Protein AF-A0A962BFT5-F1 (afdb_monomer)

Mean predicted aligned error: 16.76 Å

Solvent-accessible surface area (backbone atoms only — not comparable to full-atom values): 9334 Å² total; per-residue (Å²): 138,67,70,66,60,56,52,54,56,51,50,54,53,52,53,56,61,56,56,66,58,53,54,60,65,53,57,70,74,73,62,81,82,80,74,80,80,85,75,80,90,76,80,89,72,84,77,75,72,76,85,79,69,78,83,72,73,59,86,81,56,85,56,94,52,64,44,48,45,52,48,52,52,52,53,51,54,46,50,50,53,52,53,51,46,52,52,52,54,51,39,61,77,75,71,55,62,89,88,50,59,64,65,50,50,53,52,48,53,49,54,52,51,50,46,51,51,62,65,67,33,70,63,51,58,53,33,52,53,53,34,51,55,48,41,75,76,40,53,90,78,54,50,78,63,60,62,71,74,104

Structure (mmCIF, N/CA/C/O backbone):
data_AF-A0A962BFT5-F1
#
_entry.id   AF-A0A962BFT5-F1
#
loop_
_atom_site.group_PDB
_atom_site.id
_atom_site.type_symbol
_atom_site.label_atom_id
_atom_site.label_alt_id
_atom_site.label_comp_id
_atom_site.label_asym_id
_atom_site.label_entity_id
_atom_site.label_seq_id
_atom_site.pdbx_PDB_ins_code
_atom_site.Cartn_x
_atom_site.Cartn_y
_atom_site.Cartn_z
_atom_site.occupancy
_atom_site.B_iso_or_equiv
_atom_site.auth_seq_id
_atom_site.auth_comp_id
_atom_site.auth_asym_id
_atom_site.auth_atom_id
_atom_site.pdbx_PDB_model_num
ATOM 1 N N . MET A 1 1 ? -22.741 -47.557 28.236 1.00 56.09 1 MET A N 1
ATOM 2 C CA . MET A 1 1 ? -22.559 -46.214 27.636 1.00 56.09 1 MET A CA 1
ATOM 3 C C . MET A 1 1 ? -23.529 -45.947 26.466 1.00 56.09 1 MET A C 1
ATOM 5 O O . MET A 1 1 ? -23.097 -45.520 25.408 1.00 56.09 1 MET A O 1
ATOM 9 N N . GLN A 1 2 ? -24.843 -46.172 26.616 1.00 54.59 2 GLN A N 1
ATOM 10 C CA . GLN A 1 2 ? -25.832 -45.900 25.542 1.00 54.59 2 GLN A CA 1
ATOM 11 C C . GLN A 1 2 ? -26.789 -44.736 25.868 1.00 54.59 2 GLN A C 1
ATOM 13 O O . GLN A 1 2 ? -27.378 -44.142 24.970 1.00 54.59 2 GLN A O 1
ATOM 18 N N . PHE A 1 3 ? -26.892 -44.334 27.140 1.00 48.25 3 PHE A N 1
ATOM 19 C CA . PHE A 1 3 ? -27.805 -43.268 27.570 1.00 48.25 3 PHE A CA 1
ATOM 20 C C . PHE A 1 3 ? -27.324 -41.849 27.221 1.00 48.25 3 PHE A C 1
ATOM 22 O O . PHE A 1 3 ? -28.138 -41.003 26.851 1.00 48.25 3 PHE A O 1
ATOM 29 N N . LEU A 1 4 ? -26.011 -41.597 27.265 1.00 50.47 4 LEU A N 1
ATOM 30 C CA . LEU A 1 4 ? -25.429 -40.274 26.992 1.00 50.47 4 LEU A CA 1
ATOM 31 C C . LEU A 1 4 ? -25.470 -39.899 25.499 1.00 50.47 4 LEU A C 1
ATOM 33 O O . LEU A 1 4 ? -25.710 -38.741 25.167 1.00 50.47 4 LEU A O 1
ATOM 37 N N . ALA A 1 5 ? -25.345 -40.882 24.600 1.00 54.12 5 ALA A N 1
ATOM 38 C CA . ALA A 1 5 ? -25.459 -40.663 23.156 1.00 54.12 5 ALA A CA 1
ATOM 39 C C . ALA A 1 5 ? -26.886 -40.251 22.742 1.00 54.12 5 ALA A C 1
ATOM 41 O O . ALA A 1 5 ? -27.057 -39.345 21.928 1.00 54.12 5 ALA A O 1
ATOM 42 N N . SER A 1 6 ? -27.920 -40.837 23.365 1.00 57.84 6 SER A N 1
ATOM 43 C CA . SER A 1 6 ? -29.318 -40.494 23.053 1.00 57.84 6 SER A CA 1
ATOM 44 C C . SER A 1 6 ? -29.705 -39.086 23.525 1.00 57.84 6 SER A C 1
ATOM 46 O O . SER A 1 6 ? -30.533 -38.426 22.895 1.00 57.84 6 SER A O 1
ATOM 48 N N . LEU A 1 7 ? -29.088 -38.597 24.609 1.00 57.34 7 LEU A N 1
ATOM 49 C CA . LEU A 1 7 ? -29.324 -37.245 25.117 1.00 57.34 7 LEU A CA 1
ATOM 50 C C . LEU A 1 7 ? -28.687 -36.184 24.210 1.00 57.34 7 LEU A C 1
ATOM 52 O O . LEU A 1 7 ? -29.312 -35.164 23.924 1.00 57.34 7 LEU A O 1
ATOM 56 N N . TRP A 1 8 ? -27.483 -36.454 23.700 1.00 55.31 8 TRP A N 1
ATOM 57 C CA . TRP A 1 8 ? -26.778 -35.544 22.797 1.00 55.31 8 TRP A CA 1
ATOM 58 C C . TRP A 1 8 ? -27.481 -35.429 21.435 1.00 55.31 8 TRP A C 1
ATOM 60 O O . TRP A 1 8 ? -27.647 -34.332 20.905 1.00 55.31 8 TRP A O 1
ATOM 70 N N . GLN A 1 9 ? -28.010 -36.543 20.920 1.00 61.38 9 GLN A N 1
ATOM 71 C CA . GLN A 1 9 ? -28.755 -36.589 19.657 1.00 61.38 9 GLN A CA 1
ATOM 72 C C . GLN A 1 9 ? -30.131 -35.902 19.748 1.00 61.38 9 GLN A C 1
ATOM 74 O O . GLN A 1 9 ? -30.591 -35.276 18.792 1.00 61.38 9 GLN A O 1
ATOM 79 N N . LYS A 1 10 ? -30.778 -35.945 20.922 1.00 63.94 10 LYS A N 1
ATOM 80 C CA . LYS A 1 10 ? -32.006 -35.177 21.190 1.00 63.94 10 LYS A CA 1
ATOM 81 C C . LYS A 1 10 ? -31.727 -33.677 21.341 1.00 63.94 10 LYS A C 1
ATOM 83 O O . LYS A 1 10 ? -32.532 -32.865 20.889 1.00 63.94 10 LYS A O 1
ATOM 88 N N . MET A 1 11 ? -30.580 -33.297 21.911 1.00 57.44 11 MET A N 1
ATOM 89 C CA . MET A 1 11 ? -30.169 -31.893 22.040 1.00 57.44 11 MET A CA 1
ATOM 90 C C . MET A 1 11 ? -29.839 -31.237 20.693 1.00 57.44 11 MET A C 1
ATOM 92 O O . MET A 1 11 ? -30.257 -30.102 20.452 1.00 57.44 11 MET A O 1
ATOM 96 N N . THR A 1 12 ? -29.143 -31.936 19.793 1.00 61.16 12 THR A N 1
ATOM 97 C CA . THR A 1 12 ? -28.822 -31.408 18.455 1.00 61.16 12 THR A CA 1
ATOM 98 C C . THR A 1 12 ? -30.071 -31.264 17.584 1.00 61.16 12 THR A C 1
ATOM 100 O O . THR A 1 12 ? -30.240 -30.239 16.921 1.00 61.16 12 THR A O 1
ATOM 103 N N . ALA A 1 13 ? -31.011 -32.212 17.663 1.00 58.97 13 ALA A N 1
ATOM 104 C CA . ALA A 1 13 ? -32.305 -32.111 16.988 1.00 58.97 13 ALA A CA 1
ATOM 105 C C . ALA A 1 13 ? -33.158 -30.934 17.509 1.00 58.97 13 ALA A C 1
ATOM 107 O O . ALA A 1 13 ? -33.800 -30.232 16.724 1.00 58.97 13 ALA A O 1
ATOM 108 N N . TYR A 1 14 ? -33.131 -30.668 18.821 1.00 61.78 14 TYR A N 1
ATOM 109 C CA . TYR A 1 14 ? -33.850 -29.543 19.427 1.00 61.78 14 TYR A CA 1
ATOM 110 C C . TYR A 1 14 ? -33.276 -28.179 19.006 1.00 61.78 14 TYR A C 1
ATOM 112 O O . TYR A 1 14 ? -34.031 -27.249 18.710 1.00 61.78 14 TYR A O 1
ATOM 120 N N . LEU A 1 15 ? -31.948 -28.064 18.909 1.00 55.91 15 LEU A N 1
ATOM 121 C CA . LEU A 1 15 ? -31.276 -26.844 18.450 1.00 55.91 15 LEU A CA 1
ATOM 122 C C . LEU A 1 15 ? -31.519 -26.577 16.954 1.00 55.91 15 LEU A C 1
ATOM 124 O O . LEU A 1 15 ? -31.831 -25.442 16.590 1.00 55.91 15 LEU A O 1
ATOM 128 N N . ALA A 1 16 ? -31.502 -27.610 16.104 1.00 56.31 16 ALA A N 1
ATOM 129 C CA . ALA A 1 16 ? -31.811 -27.486 14.674 1.00 56.31 16 ALA A CA 1
ATOM 130 C C . ALA A 1 16 ? -33.288 -27.117 14.402 1.00 56.31 16 ALA A C 1
ATOM 132 O O . ALA A 1 16 ? -33.594 -26.329 13.504 1.00 56.31 16 ALA A O 1
ATOM 133 N N . ALA A 1 17 ? -34.227 -27.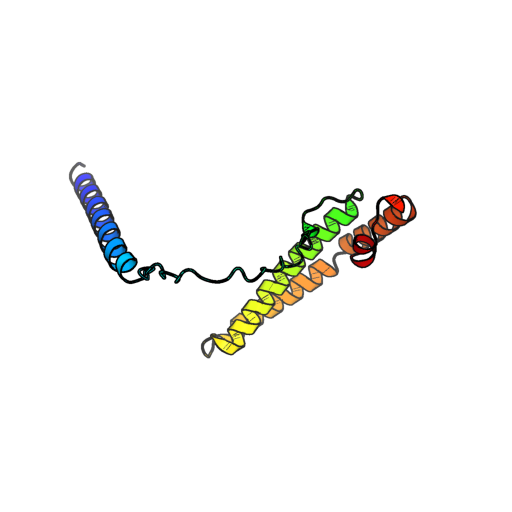624 15.210 1.00 58.12 17 ALA A N 1
ATOM 134 C CA . ALA A 1 17 ? -35.653 -27.312 15.075 1.00 58.12 17 ALA A CA 1
ATOM 135 C C . ALA A 1 17 ? -36.022 -25.884 15.531 1.00 58.12 17 ALA A C 1
ATOM 137 O O . ALA A 1 17 ? -37.056 -25.346 15.108 1.00 58.12 17 ALA A O 1
ATOM 138 N N . ARG A 1 18 ? -35.193 -25.269 16.388 1.00 53.03 18 ARG A N 1
ATOM 139 C CA . ARG A 1 18 ? -35.404 -23.923 16.942 1.00 53.03 18 ARG A CA 1
ATOM 140 C C . ARG A 1 18 ? -34.818 -22.821 16.051 1.00 53.03 18 ARG A C 1
ATOM 142 O O . ARG A 1 18 ? -35.416 -21.749 15.964 1.00 53.03 18 ARG A O 1
ATOM 149 N N . THR A 1 19 ? -33.730 -23.085 15.327 1.00 53.25 19 THR A N 1
ATOM 150 C CA . THR A 1 19 ? -33.109 -22.118 14.400 1.00 53.25 19 THR A CA 1
ATOM 151 C C . THR A 1 19 ? -33.884 -21.974 13.086 1.00 53.25 19 THR A C 1
ATOM 153 O O . THR A 1 19 ? -34.095 -20.854 12.623 1.00 53.25 19 THR A O 1
ATOM 156 N N . GLY A 1 20 ? -34.433 -23.064 12.536 1.00 48.53 20 GLY A N 1
ATOM 157 C CA . GLY A 1 20 ? -35.191 -23.018 11.275 1.00 48.53 20 GLY A CA 1
ATOM 158 C C . GLY A 1 20 ? -36.547 -22.293 11.350 1.00 48.53 20 GLY A C 1
ATOM 159 O O . GLY A 1 20 ? -37.039 -21.777 10.345 1.00 48.53 20 GLY A O 1
ATOM 160 N N . ARG A 1 21 ? -37.166 -22.219 12.539 1.00 51.06 21 ARG A N 1
ATOM 161 C CA . ARG A 1 21 ? -38.498 -21.608 12.730 1.00 51.06 21 ARG A CA 1
ATOM 162 C C . ARG A 1 21 ? -38.462 -20.102 13.008 1.00 51.06 21 ARG A C 1
ATOM 164 O O . ARG A 1 21 ? -39.430 -19.418 12.681 1.00 51.06 21 ARG A O 1
ATOM 171 N N . LEU A 1 22 ? -37.366 -19.581 13.568 1.00 48.72 22 LEU A N 1
ATOM 172 C CA . LEU A 1 22 ? -37.208 -18.140 13.803 1.00 48.72 22 LEU A CA 1
ATOM 173 C C . LEU A 1 22 ? -36.854 -17.378 12.519 1.00 48.72 22 LEU A C 1
ATOM 175 O O . LEU A 1 22 ? -37.384 -16.292 12.295 1.00 48.72 22 LEU A O 1
ATOM 179 N N . TRP A 1 23 ? -36.046 -17.963 11.633 1.00 46.19 23 TRP A N 1
ATOM 180 C CA . TRP A 1 23 ? -35.614 -17.291 10.402 1.00 46.19 23 TRP A CA 1
ATOM 181 C C . TRP A 1 23 ? -36.755 -17.077 9.400 1.00 46.19 23 TRP A C 1
ATOM 183 O O . TRP A 1 23 ? -36.842 -16.015 8.787 1.00 46.19 23 TRP A O 1
ATOM 193 N N . LYS A 1 24 ? -37.709 -18.017 9.305 1.00 49.03 24 LYS A N 1
ATOM 194 C CA . LYS A 1 24 ? -38.885 -17.858 8.428 1.00 49.03 24 LYS A CA 1
ATOM 195 C C . LYS A 1 24 ? -39.819 -16.716 8.856 1.00 49.03 24 LYS A C 1
ATOM 197 O O . LYS A 1 24 ? -40.416 -16.089 7.989 1.00 49.03 24 LYS A O 1
ATOM 202 N N . LYS A 1 25 ? -39.935 -16.419 10.160 1.00 51.28 25 LYS A N 1
ATOM 203 C CA . LYS A 1 25 ? -40.794 -15.327 10.669 1.00 51.28 25 LYS A CA 1
ATOM 204 C C . LYS A 1 25 ? -40.145 -13.943 10.583 1.00 51.28 25 LYS A C 1
ATOM 206 O O . LYS A 1 25 ? -40.862 -12.948 10.533 1.00 51.28 25 LYS A O 1
ATOM 211 N N . VAL A 1 26 ? -38.813 -13.871 10.569 1.00 54.38 26 VAL A N 1
ATOM 212 C CA . VAL A 1 26 ? -38.082 -12.602 10.411 1.00 54.38 26 VAL A CA 1
ATOM 213 C C . VAL A 1 26 ? -37.954 -12.237 8.929 1.00 54.38 26 VAL A C 1
ATOM 215 O O . VAL A 1 26 ? -38.220 -11.095 8.565 1.00 54.38 26 VAL A O 1
ATOM 218 N N . ALA A 1 27 ? -37.684 -13.210 8.052 1.00 48.81 27 ALA A N 1
ATOM 219 C CA . ALA A 1 27 ? -37.589 -12.977 6.609 1.00 48.81 27 ALA A CA 1
ATOM 220 C C . ALA A 1 27 ? -38.911 -12.489 5.979 1.00 48.81 27 ALA A C 1
ATOM 222 O O . ALA A 1 27 ? -38.891 -11.686 5.051 1.00 48.81 27 ALA A O 1
ATOM 223 N N . SER A 1 28 ? -40.071 -12.896 6.510 1.00 51.38 28 SER A N 1
ATOM 224 C CA . SER A 1 28 ? -41.378 -12.458 5.995 1.00 51.38 28 SER A CA 1
ATOM 225 C C . SER A 1 28 ? -41.789 -11.043 6.424 1.00 51.38 28 SER A C 1
ATOM 227 O O . SER A 1 28 ? -42.787 -10.535 5.924 1.00 51.38 28 SER A O 1
ATOM 229 N N . ARG A 1 29 ? -41.071 -10.411 7.366 1.00 50.78 29 ARG A N 1
ATOM 230 C CA . ARG A 1 29 ? -41.343 -9.033 7.826 1.00 50.78 29 ARG A CA 1
ATOM 231 C C . ARG A 1 29 ? -40.519 -7.966 7.103 1.00 50.78 29 ARG A C 1
ATOM 233 O O . ARG A 1 29 ? -40.856 -6.795 7.217 1.00 50.78 29 ARG A O 1
ATOM 240 N N . PHE A 1 30 ? -39.487 -8.360 6.357 1.00 45.94 30 PHE A N 1
ATOM 241 C CA . PHE A 1 30 ? -38.533 -7.437 5.728 1.00 45.94 30 PHE A CA 1
ATOM 242 C C . PHE A 1 30 ? -38.455 -7.549 4.200 1.00 45.94 30 PHE A C 1
ATOM 244 O O . PHE A 1 30 ? -37.586 -6.936 3.588 1.00 45.94 30 PHE A O 1
ATOM 251 N N . LEU A 1 31 ? -39.375 -8.278 3.563 1.00 44.72 31 LEU A N 1
ATOM 252 C CA . LEU A 1 31 ? -39.514 -8.260 2.107 1.00 44.72 31 LEU A CA 1
ATOM 253 C C . LEU A 1 31 ? -40.600 -7.249 1.708 1.00 44.72 31 LEU A C 1
ATOM 255 O O . LEU A 1 31 ? -41.784 -7.529 1.914 1.00 44.72 31 LEU A O 1
ATOM 259 N N . PRO A 1 32 ? -40.251 -6.081 1.140 1.00 43.03 32 PRO A N 1
ATOM 260 C CA . PRO A 1 32 ? -41.242 -5.221 0.515 1.00 43.03 32 PRO A CA 1
ATOM 261 C C . PRO A 1 32 ? -41.852 -5.951 -0.689 1.00 43.03 32 PRO A C 1
ATOM 263 O O . PRO A 1 32 ? -41.160 -6.353 -1.624 1.00 43.03 32 PRO A O 1
ATOM 266 N N . VAL A 1 33 ? -43.173 -6.128 -0.653 1.00 48.47 33 VAL A N 1
ATOM 267 C CA . VAL A 1 33 ? -43.983 -6.576 -1.789 1.00 48.47 33 VAL A CA 1
ATOM 268 C C . VAL A 1 33 ? -43.828 -5.544 -2.904 1.00 48.47 33 VAL A C 1
ATOM 270 O O . VAL A 1 33 ? -44.405 -4.459 -2.846 1.00 48.47 33 VAL A O 1
ATOM 273 N N . SER A 1 34 ? -43.031 -5.878 -3.918 1.00 41.75 34 SER A N 1
ATOM 274 C CA . SER A 1 34 ? -42.901 -5.081 -5.135 1.00 41.75 34 SER A CA 1
ATOM 275 C C . SER A 1 34 ? -44.214 -5.158 -5.917 1.00 41.75 34 SER A C 1
ATOM 277 O O . SER A 1 34 ? -44.475 -6.109 -6.657 1.00 41.75 34 SER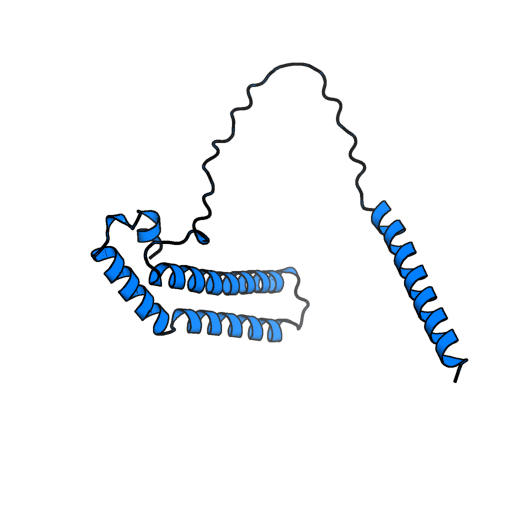 A O 1
ATOM 279 N N . LYS A 1 35 ? -45.096 -4.177 -5.704 1.00 43.16 35 LYS A N 1
ATOM 280 C CA . LYS A 1 35 ? -46.221 -3.923 -6.605 1.00 43.16 35 LYS A CA 1
ATOM 281 C C . LYS A 1 35 ? -45.627 -3.439 -7.926 1.00 43.16 35 LYS A C 1
ATOM 283 O O . LYS A 1 35 ? -45.042 -2.362 -7.972 1.00 43.16 35 LYS A O 1
ATOM 288 N N . LYS A 1 36 ? -45.774 -4.232 -8.991 1.00 42.34 36 LYS A N 1
ATOM 289 C CA . LYS A 1 36 ? -45.457 -3.790 -10.356 1.00 42.34 36 LYS A CA 1
ATOM 290 C C . LYS A 1 36 ? -46.278 -2.527 -10.664 1.00 42.34 36 LYS A C 1
ATOM 292 O O . LYS A 1 36 ? -47.504 -2.601 -10.565 1.00 42.34 36 LYS A O 1
ATOM 297 N N . PRO A 1 37 ? -45.658 -1.395 -11.028 1.00 39.78 37 PRO A N 1
ATOM 298 C CA . PRO A 1 37 ? -46.403 -0.255 -11.530 1.00 39.78 37 PRO A CA 1
ATOM 299 C C . PRO A 1 37 ? -46.863 -0.558 -12.960 1.00 39.78 37 PRO A C 1
ATOM 301 O O . PRO A 1 37 ? -46.053 -0.788 -13.857 1.00 39.78 37 PRO A O 1
ATOM 304 N N . THR A 1 38 ? -48.176 -0.583 -13.167 1.00 42.19 38 THR A N 1
ATOM 305 C CA . THR A 1 38 ? -48.783 -0.553 -14.499 1.00 42.19 38 THR A CA 1
ATOM 306 C C . THR A 1 38 ? -48.600 0.859 -15.054 1.00 42.19 38 THR A C 1
ATOM 308 O O . THR A 1 38 ? -49.227 1.795 -14.562 1.00 42.19 38 THR A O 1
ATOM 311 N N . LEU A 1 39 ? -47.711 1.028 -16.035 1.00 48.34 39 LEU A N 1
ATOM 312 C CA . LEU A 1 39 ? -47.545 2.294 -16.751 1.00 48.34 39 LEU A CA 1
ATOM 313 C C . LEU A 1 39 ? -48.595 2.404 -17.874 1.00 48.34 39 LEU A C 1
ATOM 315 O O . LEU A 1 39 ? -48.790 1.429 -18.606 1.00 48.34 39 LEU A O 1
ATOM 319 N N . PRO A 1 40 ? -49.268 3.558 -18.031 1.00 39.62 40 PRO A N 1
ATOM 320 C CA . PRO A 1 40 ? -50.130 3.823 -19.175 1.00 39.62 40 PRO A CA 1
ATOM 321 C C . PRO A 1 40 ? -49.295 3.968 -20.454 1.00 39.62 40 PRO A C 1
ATOM 323 O O . PRO A 1 40 ? -48.209 4.547 -20.451 1.00 39.62 40 PRO A O 1
ATOM 326 N N . SER A 1 41 ? -49.808 3.420 -21.555 1.00 44.03 41 SER A N 1
ATOM 327 C CA . SER A 1 41 ? -49.204 3.532 -22.880 1.00 44.03 41 SER A CA 1
ATOM 328 C C . SER A 1 41 ? -49.227 4.980 -23.367 1.00 44.03 41 SER A C 1
ATOM 330 O O . SER A 1 41 ? -50.303 5.563 -23.490 1.00 44.03 41 SER A O 1
ATOM 332 N N . GLY A 1 42 ? -48.070 5.525 -23.726 1.00 42.91 42 GLY A N 1
ATOM 333 C CA . GLY A 1 42 ? -48.002 6.785 -24.457 1.00 42.91 42 GLY A CA 1
ATOM 334 C C . GLY A 1 42 ? -46.615 7.409 -24.421 1.00 42.91 42 GLY A C 1
ATOM 335 O O . GLY A 1 42 ? -46.059 7.599 -23.352 1.00 42.91 42 GLY A O 1
ATOM 336 N N . GLU A 1 43 ? -46.114 7.739 -25.610 1.00 35.72 43 GLU A N 1
ATOM 337 C CA . GLU A 1 43 ? -44.950 8.591 -25.891 1.00 35.72 43 GLU A CA 1
ATOM 338 C C . GLU A 1 43 ? -43.535 8.014 -25.680 1.00 35.72 43 GLU A C 1
ATOM 340 O O . GLU A 1 43 ? -42.962 7.963 -24.594 1.00 35.72 43 GLU A O 1
ATOM 345 N N . LYS A 1 44 ? -42.920 7.635 -26.811 1.00 46.59 44 LYS A N 1
ATOM 346 C CA . LYS A 1 44 ? -41.479 7.401 -26.950 1.00 46.59 44 LYS A CA 1
ATOM 347 C C . LYS A 1 44 ? -40.727 8.721 -26.743 1.00 46.59 44 LYS A C 1
ATOM 349 O O . LYS A 1 44 ? -40.490 9.449 -27.703 1.00 46.59 44 LYS A O 1
ATOM 354 N N . ALA A 1 45 ? -40.299 8.996 -25.517 1.00 37.75 45 ALA A N 1
ATOM 355 C CA . ALA A 1 45 ? -39.191 9.911 -25.276 1.00 37.75 45 ALA A CA 1
ATOM 356 C C . ALA A 1 45 ? -37.879 9.149 -25.508 1.00 37.75 45 ALA A C 1
ATOM 358 O O . ALA A 1 45 ? -37.620 8.122 -24.878 1.00 37.75 45 ALA A O 1
ATOM 359 N N . ALA A 1 46 ? -37.075 9.618 -26.461 1.00 45.12 46 ALA A N 1
ATOM 360 C CA . ALA A 1 46 ? -35.755 9.081 -26.742 1.00 45.12 46 ALA A CA 1
ATOM 361 C C . ALA A 1 46 ? -34.876 9.183 -25.485 1.00 45.12 46 ALA A C 1
ATOM 363 O O . ALA A 1 46 ? -34.434 10.266 -25.105 1.00 45.12 46 ALA A O 1
ATOM 364 N N . VAL A 1 47 ? -34.632 8.047 -24.832 1.00 49.22 47 VAL A N 1
ATOM 365 C CA . VAL A 1 47 ? -33.620 7.934 -23.784 1.00 49.22 47 VAL A CA 1
ATOM 366 C C . VAL A 1 47 ? -32.271 8.034 -24.483 1.00 49.22 47 VAL A C 1
ATOM 368 O O . VAL A 1 47 ? -31.804 7.070 -25.089 1.00 49.22 47 VAL A O 1
ATOM 371 N N . ALA A 1 48 ? -31.670 9.222 -24.442 1.00 53.81 48 ALA A N 1
ATOM 372 C CA . ALA A 1 48 ? -30.255 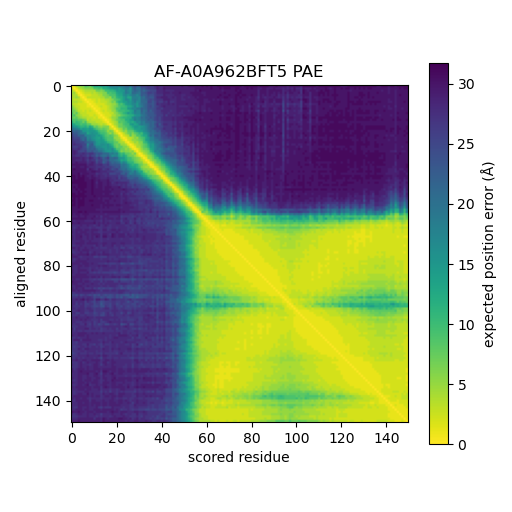9.381 -24.724 1.00 53.81 48 ALA A CA 1
ATOM 373 C C . ALA A 1 48 ? -29.500 8.392 -23.831 1.00 53.81 48 ALA A C 1
ATOM 375 O O . ALA A 1 48 ? -29.620 8.430 -22.604 1.00 53.81 48 ALA A O 1
ATOM 376 N N . SER A 1 49 ? -28.787 7.454 -24.451 1.00 56.75 49 SER A N 1
ATOM 377 C CA . SER A 1 49 ? -27.904 6.545 -23.733 1.00 56.75 49 SER A CA 1
ATOM 378 C C . SER A 1 49 ? -26.948 7.379 -22.874 1.00 56.75 49 SER A C 1
ATOM 380 O O . SER A 1 49 ? -26.394 8.354 -23.391 1.00 56.75 49 SER A O 1
ATOM 382 N N . PRO A 1 50 ? -26.722 7.045 -21.589 1.00 61.00 50 PRO A N 1
ATOM 383 C CA . PRO A 1 50 ? -25.597 7.640 -20.884 1.00 61.00 50 PRO A CA 1
ATOM 384 C C . PRO A 1 50 ? -24.331 7.321 -21.695 1.00 61.00 50 PRO A C 1
ATOM 386 O O . PRO A 1 50 ? -24.226 6.198 -22.204 1.00 61.00 50 PRO A O 1
ATOM 389 N N . PRO A 1 51 ? -23.383 8.262 -21.872 1.00 51.00 51 PRO A N 1
ATOM 390 C CA . PRO A 1 51 ? -22.108 7.927 -22.479 1.00 51.00 51 PRO A CA 1
ATOM 391 C C . PRO A 1 51 ? -21.453 6.864 -21.597 1.00 51.00 51 PRO A C 1
ATOM 393 O O . PRO A 1 51 ? -20.963 7.144 -20.505 1.00 51.00 51 PRO A O 1
ATOM 396 N N . SER A 1 52 ? -21.496 5.621 -22.069 1.00 61.78 52 SER A N 1
ATOM 397 C CA . SER A 1 52 ? -20.720 4.504 -21.551 1.00 61.78 52 SER A CA 1
ATOM 398 C C . SER A 1 52 ? -19.256 4.771 -21.891 1.00 61.78 52 SER A C 1
ATOM 400 O O . SER A 1 52 ? -18.689 4.149 -22.788 1.00 61.78 52 SER A O 1
ATOM 402 N N . ALA A 1 53 ? -18.634 5.718 -21.191 1.00 60.31 53 ALA A N 1
ATOM 403 C CA . ALA A 1 53 ? -17.197 5.655 -21.021 1.00 60.31 53 ALA A CA 1
ATOM 404 C C . ALA A 1 53 ? -16.926 4.347 -20.263 1.00 60.31 53 ALA A C 1
ATOM 406 O O . ALA A 1 53 ? -17.524 4.140 -19.200 1.00 60.31 53 ALA A O 1
ATOM 407 N N . PRO A 1 54 ? -16.107 3.425 -20.791 1.00 53.47 54 PRO A N 1
ATOM 408 C CA . PRO A 1 54 ? -15.749 2.262 -20.013 1.00 53.47 54 PRO A CA 1
ATOM 409 C C . PRO A 1 54 ? -14.995 2.782 -18.790 1.00 53.47 54 PRO A C 1
ATOM 411 O O . PRO A 1 54 ? -13.946 3.414 -18.914 1.00 53.47 54 PRO A O 1
ATOM 414 N N . VAL A 1 55 ? -15.544 2.544 -17.600 1.00 57.19 55 VAL A N 1
ATOM 415 C CA . VAL A 1 55 ? -14.784 2.624 -16.354 1.00 57.19 55 VAL A CA 1
ATOM 416 C C . VAL A 1 55 ? -13.774 1.485 -16.436 1.00 57.19 55 VAL A C 1
ATOM 418 O O . VAL A 1 55 ? -14.018 0.381 -15.954 1.00 57.19 55 VAL A O 1
ATOM 421 N N . VAL A 1 56 ? -12.676 1.698 -17.161 1.00 60.41 56 VAL A N 1
ATOM 422 C CA . VAL A 1 56 ? -11.586 0.734 -17.203 1.00 60.41 56 VAL A CA 1
ATOM 423 C C . VAL A 1 56 ? -10.881 0.876 -15.866 1.00 60.41 56 VAL A C 1
ATOM 425 O O . VAL A 1 56 ? -10.045 1.755 -15.675 1.00 60.41 56 VAL A O 1
ATOM 428 N N . VAL A 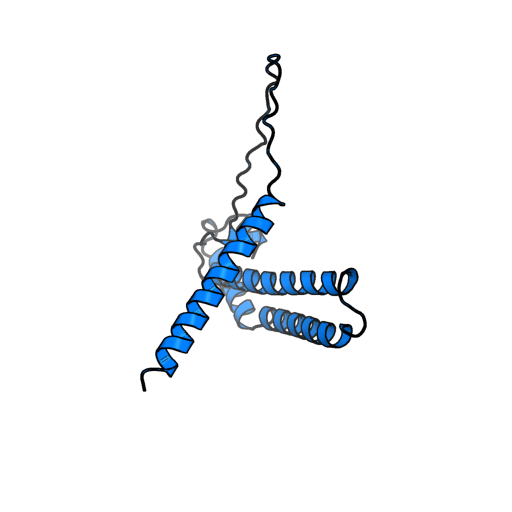1 57 ? -11.261 0.039 -14.905 1.00 59.78 57 VAL A N 1
ATOM 429 C CA . VAL A 1 57 ? -10.490 -0.135 -13.676 1.00 59.78 57 VAL A CA 1
ATOM 430 C C . VAL A 1 57 ? -9.168 -0.791 -14.086 1.00 59.78 57 VAL A C 1
ATOM 432 O O . VAL A 1 57 ? -9.061 -2.009 -14.175 1.00 59.78 57 VAL A O 1
ATOM 435 N N . ARG A 1 58 ? -8.163 0.030 -14.416 1.00 69.25 58 ARG A N 1
ATOM 436 C CA . ARG A 1 58 ? -6.829 -0.416 -14.865 1.00 69.25 58 ARG A CA 1
ATOM 437 C C . ARG A 1 58 ? -5.958 -0.969 -13.744 1.00 69.25 58 ARG A C 1
ATOM 439 O O . ARG A 1 58 ? -4.871 -1.479 -13.986 1.00 69.25 58 ARG A O 1
ATOM 446 N N . GLN A 1 59 ? -6.441 -0.884 -12.510 1.00 69.69 59 GLN A N 1
ATOM 447 C CA . GLN A 1 59 ? -5.684 -1.277 -11.331 1.00 69.69 59 GLN A CA 1
ATOM 448 C C . GLN A 1 59 ? -5.374 -2.782 -11.298 1.00 69.69 59 GLN A C 1
ATOM 450 O O . GLN A 1 59 ? -4.357 -3.171 -10.729 1.00 69.69 59 GLN A O 1
ATOM 455 N N . ASP A 1 60 ? -6.201 -3.597 -11.961 1.00 78.31 60 ASP A N 1
ATOM 456 C CA . ASP A 1 60 ? -6.011 -5.046 -12.100 1.00 78.31 60 ASP A CA 1
ATOM 457 C C . ASP A 1 60 ? -5.409 -5.451 -13.461 1.00 78.31 60 ASP A C 1
ATOM 459 O O . ASP A 1 60 ? -5.201 -6.636 -13.712 1.00 78.31 60 ASP A O 1
ATOM 463 N N . GLN A 1 61 ? -5.124 -4.491 -14.351 1.00 86.56 61 GLN A N 1
ATOM 464 C CA . GLN A 1 61 ? -4.459 -4.772 -15.626 1.00 86.56 61 GLN A CA 1
ATOM 465 C C . GLN A 1 61 ? -2.952 -4.910 -15.411 1.00 86.56 61 GLN A C 1
ATOM 467 O O . GLN A 1 61 ? -2.325 -4.060 -14.772 1.00 86.56 61 GLN A O 1
ATOM 472 N N . GLU A 1 62 ? -2.362 -5.973 -15.951 1.00 89.69 62 GLU A N 1
ATOM 473 C CA . GLU A 1 62 ? -0.912 -6.164 -15.949 1.00 89.69 62 GLU A CA 1
ATOM 474 C C . GLU A 1 62 ? -0.250 -5.218 -16.957 1.00 89.69 62 GLU A C 1
ATOM 476 O O . GLU A 1 62 ? -0.724 -5.043 -18.075 1.00 89.69 62 GLU A O 1
ATOM 481 N N . HIS A 1 63 ? 0.849 -4.596 -16.538 1.00 92.31 63 HIS A N 1
ATOM 482 C CA . HIS A 1 63 ? 1.701 -3.755 -17.376 1.00 92.31 63 HIS A CA 1
ATOM 483 C C . HIS A 1 63 ? 2.951 -4.538 -17.804 1.00 92.31 63 HIS A C 1
ATOM 485 O O . HIS A 1 63 ? 3.375 -5.447 -17.086 1.00 92.31 63 HIS A O 1
ATOM 491 N N . ALA A 1 64 ? 3.578 -4.165 -18.923 1.00 93.94 64 ALA A N 1
ATOM 492 C CA . ALA A 1 64 ? 4.790 -4.823 -19.427 1.00 93.94 64 ALA A CA 1
ATOM 493 C C . ALA A 1 64 ? 5.949 -4.792 -18.407 1.00 93.94 64 ALA A C 1
ATOM 495 O O . ALA A 1 64 ? 6.677 -5.768 -18.237 1.00 93.94 64 ALA A O 1
ATOM 496 N N . CYS A 1 65 ? 6.075 -3.689 -17.664 1.00 95.44 65 CYS A N 1
ATOM 497 C CA . CYS A 1 65 ? 7.053 -3.545 -16.585 1.00 95.44 65 CYS A CA 1
ATOM 498 C C . CYS A 1 65 ? 6.630 -4.310 -15.304 1.00 95.44 65 CYS A C 1
ATOM 500 O O . CYS A 1 65 ? 5.671 -3.898 -14.638 1.00 95.44 65 CYS A O 1
ATOM 502 N N . PRO A 1 66 ? 7.375 -5.346 -14.865 1.00 95.44 66 PRO A N 1
ATOM 503 C CA . PRO A 1 66 ? 7.045 -6.100 -13.651 1.00 95.44 66 PRO A CA 1
ATOM 504 C C . PRO A 1 66 ? 7.215 -5.273 -12.366 1.00 95.44 66 PRO A C 1
ATOM 506 O O . PRO A 1 66 ? 6.440 -5.434 -11.425 1.00 95.44 66 PRO A O 1
ATOM 509 N N . PHE A 1 67 ? 8.180 -4.348 -12.330 1.00 96.88 67 PHE A N 1
ATOM 510 C CA . PHE A 1 67 ? 8.418 -3.478 -11.169 1.00 96.88 67 PHE A CA 1
ATOM 511 C C . PHE A 1 67 ? 7.256 -2.509 -10.940 1.00 96.88 67 PHE A C 1
ATOM 513 O O . PHE A 1 67 ? 6.855 -2.266 -9.803 1.00 96.88 67 PHE A O 1
ATOM 520 N N . TYR A 1 68 ? 6.661 -2.015 -12.026 1.00 96.50 68 TYR A N 1
ATOM 521 C CA . TYR A 1 68 ? 5.472 -1.176 -11.963 1.00 96.50 68 TYR A CA 1
ATOM 522 C C . TYR A 1 68 ? 4.242 -1.944 -11.460 1.00 96.50 68 TYR A C 1
ATOM 524 O O . TYR A 1 68 ? 3.473 -1.427 -10.650 1.00 96.50 68 TYR A O 1
ATOM 532 N N . ASN A 1 69 ? 4.075 -3.208 -11.863 1.00 95.62 69 ASN A N 1
ATOM 533 C CA . ASN A 1 69 ? 3.012 -4.058 -11.318 1.00 95.62 69 ASN A CA 1
ATOM 534 C C . ASN A 1 69 ? 3.170 -4.271 -9.808 1.00 95.62 69 ASN A C 1
ATOM 536 O O . ASN A 1 69 ? 2.188 -4.179 -9.069 1.00 95.62 69 ASN A O 1
ATOM 540 N N . GLU A 1 70 ? 4.397 -4.489 -9.333 1.00 95.56 70 GLU A N 1
ATOM 541 C CA . GLU A 1 70 ? 4.661 -4.611 -7.900 1.00 95.56 70 GLU A CA 1
ATOM 542 C C . GLU A 1 70 ? 4.345 -3.309 -7.143 1.00 95.56 70 GLU A C 1
ATOM 544 O O . GLU A 1 70 ? 3.712 -3.351 -6.085 1.00 95.56 70 GLU A O 1
ATOM 549 N N . LEU A 1 71 ? 4.698 -2.146 -7.705 1.00 95.88 71 LEU A N 1
ATOM 550 C CA . LEU A 1 71 ? 4.318 -0.843 -7.146 1.00 95.88 71 LEU A CA 1
ATOM 551 C C . LEU A 1 71 ? 2.800 -0.685 -7.051 1.00 95.88 71 LEU A C 1
ATOM 553 O O . LEU A 1 71 ? 2.300 -0.332 -5.982 1.00 95.88 71 LEU A O 1
ATOM 557 N N . LYS A 1 72 ? 2.051 -1.005 -8.115 1.00 95.38 72 LYS A N 1
ATOM 558 C CA . LYS A 1 72 ? 0.579 -0.941 -8.104 1.00 95.38 72 LYS A CA 1
ATOM 559 C C . LYS A 1 72 ? -0.018 -1.779 -6.975 1.00 95.38 72 LYS A C 1
ATOM 561 O O . LYS A 1 72 ? -0.915 -1.310 -6.275 1.00 95.38 72 LYS A O 1
ATOM 566 N N . ILE A 1 73 ? 0.491 -2.994 -6.765 1.00 93.88 73 ILE A N 1
ATOM 567 C CA . ILE A 1 73 ? 0.029 -3.873 -5.682 1.00 93.88 73 ILE A CA 1
ATOM 568 C C . ILE A 1 73 ? 0.317 -3.241 -4.317 1.00 93.88 73 ILE A C 1
ATOM 570 O O . ILE A 1 73 ? -0.589 -3.151 -3.488 1.00 93.88 73 ILE A O 1
ATOM 574 N N . ARG A 1 74 ? 1.542 -2.749 -4.099 1.00 95.06 74 ARG A N 1
ATOM 575 C CA . ARG A 1 74 ? 1.948 -2.129 -2.828 1.00 95.06 74 ARG A CA 1
ATOM 576 C C . ARG A 1 74 ? 1.121 -0.887 -2.503 1.00 95.06 74 ARG A C 1
ATOM 578 O O . ARG A 1 74 ? 0.575 -0.791 -1.406 1.00 95.06 74 ARG A O 1
ATOM 585 N N . PHE A 1 75 ? 0.966 0.033 -3.454 1.00 95.38 75 PHE A N 1
ATOM 586 C CA . PHE A 1 75 ? 0.149 1.234 -3.261 1.00 95.38 75 PHE A CA 1
ATOM 587 C C . PHE A 1 75 ? -1.333 0.906 -3.072 1.00 95.38 75 PHE A C 1
ATOM 589 O O . PHE A 1 75 ? -1.997 1.549 -2.261 1.00 95.38 75 PHE A O 1
ATOM 596 N N . ARG A 1 76 ? -1.853 -0.132 -3.740 1.00 94.38 76 ARG A N 1
ATOM 597 C CA . ARG A 1 76 ? -3.214 -0.629 -3.496 1.00 94.38 76 ARG A CA 1
ATOM 598 C C . ARG A 1 76 ? -3.377 -1.122 -2.059 1.00 94.38 76 ARG A C 1
ATOM 600 O O . ARG A 1 76 ? -4.388 -0.820 -1.431 1.00 94.38 76 ARG A O 1
ATOM 607 N N . ASP A 1 77 ? -2.411 -1.865 -1.532 1.00 94.50 77 ASP A N 1
ATOM 608 C CA . ASP A 1 77 ? -2.483 -2.385 -0.165 1.00 94.50 77 ASP A CA 1
ATOM 609 C C . ASP A 1 77 ? -2.350 -1.272 0.885 1.00 94.50 77 ASP A C 1
ATOM 611 O O . ASP A 1 77 ? -3.104 -1.260 1.858 1.00 94.50 77 ASP A O 1
ATOM 615 N N . ILE A 1 78 ? -1.508 -0.265 0.640 1.00 96.06 78 ILE A N 1
ATOM 616 C CA . ILE A 1 78 ? -1.444 0.954 1.463 1.00 96.06 78 ILE A CA 1
ATOM 617 C C . ILE A 1 78 ? -2.770 1.729 1.395 1.00 96.06 78 ILE A C 1
ATOM 619 O O . ILE A 1 78 ? -3.285 2.172 2.421 1.00 96.06 78 ILE A O 1
ATOM 623 N N . GLY A 1 79 ? -3.384 1.829 0.214 1.00 95.31 79 GLY A N 1
ATOM 624 C CA . GLY A 1 79 ? -4.704 2.439 0.042 1.00 95.31 79 GLY A CA 1
ATOM 625 C C . GLY A 1 79 ? -5.803 1.732 0.843 1.00 95.31 79 GLY A C 1
ATOM 626 O O . GLY A 1 79 ? -6.677 2.391 1.403 1.00 95.31 79 GLY A O 1
ATOM 627 N N . LYS A 1 80 ? -5.736 0.400 0.984 1.00 95.56 80 LYS A N 1
ATOM 628 C CA . LYS A 1 80 ? -6.655 -0.351 1.861 1.00 95.56 80 LYS A CA 1
ATOM 629 C C . LYS A 1 80 ? -6.467 0.022 3.332 1.00 95.56 80 LYS A C 1
ATOM 631 O O . LYS A 1 80 ? -7.463 0.173 4.035 1.00 95.56 80 LYS A O 1
ATOM 636 N N . LEU A 1 81 ? -5.225 0.196 3.795 1.00 96.50 81 LEU A N 1
ATOM 637 C CA . LEU A 1 81 ? -4.953 0.654 5.164 1.00 96.50 81 LEU A CA 1
ATOM 638 C C . LEU A 1 81 ? -5.531 2.054 5.405 1.00 96.50 81 LEU A C 1
ATOM 640 O O . LEU A 1 81 ? -6.192 2.270 6.420 1.00 96.50 81 LEU A O 1
ATOM 644 N N . ALA A 1 82 ? -5.366 2.965 4.443 1.00 95.62 82 ALA A N 1
ATOM 645 C CA . ALA A 1 82 ? -5.934 4.309 4.513 1.00 95.62 82 ALA A CA 1
ATOM 646 C C . ALA A 1 82 ? -7.475 4.294 4.559 1.00 95.62 82 ALA A C 1
ATOM 648 O O . ALA A 1 82 ? -8.075 5.019 5.348 1.00 95.62 82 ALA A O 1
ATOM 649 N N . ALA A 1 83 ? -8.130 3.424 3.783 1.00 97.06 83 ALA A N 1
ATOM 650 C CA . ALA A 1 83 ? -9.589 3.285 3.807 1.00 97.06 83 ALA A CA 1
ATOM 651 C C . ALA A 1 83 ? -10.117 2.761 5.159 1.00 97.06 83 ALA A C 1
ATOM 653 O O . ALA A 1 83 ? -11.170 3.199 5.640 1.00 97.06 83 ALA A O 1
ATOM 654 N N . ILE A 1 84 ? -9.384 1.837 5.794 1.00 97.31 84 ILE A N 1
ATOM 655 C CA . ILE A 1 84 ? -9.693 1.357 7.149 1.00 97.31 84 ILE A CA 1
ATOM 656 C C . ILE A 1 84 ? -9.551 2.508 8.147 1.00 97.31 84 ILE A C 1
ATOM 658 O O . ILE A 1 84 ? -10.463 2.742 8.941 1.00 97.31 84 ILE A O 1
ATOM 662 N N . GLU A 1 85 ? -8.446 3.252 8.077 1.00 96.81 85 GLU A N 1
ATOM 663 C CA . GLU A 1 85 ? -8.199 4.408 8.936 1.00 96.81 85 GLU A CA 1
ATOM 664 C C . GLU A 1 85 ? -9.311 5.458 8.811 1.00 96.81 85 GLU A C 1
ATOM 666 O O . GLU A 1 85 ? -9.842 5.913 9.822 1.00 96.81 85 GLU A 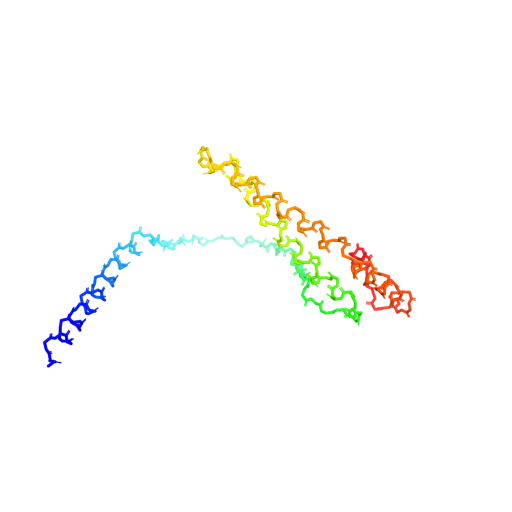O 1
ATOM 671 N N . GLU A 1 86 ? -9.718 5.804 7.588 1.00 96.56 86 GLU A N 1
ATOM 672 C CA . GLU A 1 86 ? -10.788 6.770 7.333 1.00 96.56 86 GLU A CA 1
ATOM 673 C C . GLU A 1 86 ? -12.122 6.303 7.929 1.00 96.56 86 GLU A C 1
ATOM 675 O O . GLU A 1 86 ? -12.823 7.068 8.597 1.00 96.56 86 GLU A O 1
ATOM 680 N N . THR A 1 87 ? -12.463 5.029 7.727 1.00 96.62 87 THR A N 1
ATOM 681 C CA . THR A 1 87 ? -13.705 4.444 8.245 1.00 96.62 87 THR A CA 1
ATOM 682 C C . THR A 1 87 ? -13.718 4.451 9.771 1.00 96.62 87 THR A C 1
ATOM 684 O O . THR A 1 87 ? -14.706 4.862 10.380 1.00 96.62 87 THR A O 1
ATOM 687 N N . MET A 1 88 ? -12.607 4.064 10.400 1.00 95.31 88 MET A N 1
ATOM 688 C CA . MET A 1 88 ? -12.449 4.110 11.853 1.00 95.31 88 MET A CA 1
ATOM 689 C C . MET A 1 88 ? -12.463 5.548 12.378 1.00 95.31 88 MET A C 1
ATOM 691 O O . MET A 1 88 ? -13.083 5.830 13.401 1.00 95.31 88 MET A O 1
ATOM 695 N N . GLY A 1 89 ? -11.818 6.481 11.683 1.00 94.75 89 GLY A N 1
ATOM 696 C CA . GLY A 1 89 ? -11.820 7.900 12.026 1.00 94.75 89 GLY A CA 1
ATOM 697 C C . GLY A 1 89 ? -13.234 8.476 12.015 1.00 94.75 89 GLY A C 1
ATOM 698 O O . GLY A 1 89 ? -13.651 9.100 12.988 1.00 94.75 89 GLY A O 1
ATOM 699 N N . ARG A 1 90 ? -14.013 8.178 10.970 1.00 95.94 90 ARG A N 1
ATOM 700 C CA . ARG A 1 90 ? -15.419 8.586 10.861 1.00 95.94 90 ARG A CA 1
ATOM 701 C C . ARG A 1 90 ? -16.279 7.978 11.971 1.00 95.94 90 ARG A C 1
ATOM 703 O O . ARG A 1 90 ? -17.011 8.710 12.628 1.00 95.94 90 ARG A O 1
ATOM 710 N N . ASP A 1 91 ? -16.142 6.678 12.229 1.00 95.44 91 ASP A N 1
ATOM 711 C CA . ASP A 1 91 ? -16.868 5.982 13.301 1.00 95.44 91 ASP A CA 1
ATOM 712 C C . ASP A 1 91 ? -16.598 6.603 14.684 1.00 95.44 91 ASP A C 1
ATOM 714 O O . ASP A 1 91 ? -17.516 6.762 15.490 1.00 95.44 91 ASP A O 1
ATOM 718 N N . SER A 1 92 ? -15.358 7.052 14.916 1.00 93.00 92 SER A N 1
ATOM 719 C CA . SER A 1 92 ? -14.947 7.745 16.149 1.00 93.00 92 SER A CA 1
ATOM 720 C C . SER A 1 92 ? -15.738 9.028 16.407 1.00 93.00 92 SER A C 1
ATOM 722 O O . SER A 1 92 ? -15.909 9.413 17.558 1.00 93.00 92 SER A O 1
ATOM 724 N N . LEU A 1 93 ? -16.200 9.692 15.344 1.00 92.69 93 LEU A N 1
ATOM 725 C CA . LEU A 1 93 ? -16.925 10.960 15.417 1.00 92.69 93 LEU A CA 1
ATOM 726 C C . LEU A 1 93 ? -18.447 10.783 15.463 1.00 92.69 93 LEU A C 1
ATOM 728 O O . LEU A 1 93 ? -19.139 11.697 15.902 1.00 92.69 93 LEU A O 1
ATOM 732 N N . THR A 1 94 ? -18.980 9.655 14.986 1.00 95.19 94 THR A N 1
ATOM 733 C CA . THR A 1 94 ? -20.430 9.510 14.763 1.00 95.19 94 THR A CA 1
ATOM 734 C C . THR A 1 94 ? -21.105 8.429 15.595 1.00 95.19 94 THR A C 1
ATOM 736 O O . THR A 1 94 ? -22.293 8.555 15.874 1.00 95.19 94 THR A O 1
ATOM 739 N N . ALA A 1 95 ? -20.402 7.348 15.937 1.00 93.56 95 ALA A N 1
ATOM 740 C CA . ALA A 1 95 ? -21.023 6.154 16.521 1.00 93.56 95 ALA A CA 1
ATOM 741 C C . ALA A 1 95 ? -20.266 5.573 17.725 1.00 93.56 95 ALA A C 1
ATOM 743 O O . ALA A 1 95 ? -20.816 4.736 18.444 1.00 93.56 95 ALA A O 1
ATOM 744 N N . MET A 1 96 ? -19.028 6.010 17.971 1.00 94.56 96 MET A N 1
ATOM 745 C CA . MET A 1 96 ? -18.220 5.515 19.081 1.00 94.56 96 MET A CA 1
ATOM 746 C C . MET A 1 96 ? -18.798 5.954 20.441 1.00 94.56 96 MET A C 1
ATOM 748 O O . MET A 1 96 ? -19.042 7.144 20.645 1.00 94.56 96 MET A O 1
ATOM 752 N N . PRO A 1 97 ? -18.991 5.025 21.397 1.00 92.19 97 PRO A N 1
ATOM 753 C CA . PRO A 1 97 ? -19.435 5.373 22.740 1.00 92.19 97 PRO A CA 1
ATOM 754 C C . PRO A 1 97 ? -18.347 6.127 23.515 1.00 92.19 97 PRO A C 1
ATOM 756 O O . PRO A 1 97 ? -17.145 5.977 23.264 1.00 92.19 97 PRO A O 1
ATOM 759 N N . GLU A 1 98 ? -18.769 6.904 24.511 1.00 90.31 98 GLU A N 1
ATOM 760 C CA . GLU A 1 98 ? -17.845 7.595 25.409 1.00 90.31 98 GLU A CA 1
ATOM 761 C C . GLU A 1 98 ? -16.905 6.614 26.128 1.00 90.31 98 GLU A C 1
ATOM 763 O O . GLU A 1 98 ? -17.250 5.468 26.417 1.00 90.31 98 GLU A O 1
ATOM 768 N N . GLY A 1 99 ? -15.675 7.063 26.391 1.00 90.62 99 GLY A N 1
ATOM 769 C CA . GLY A 1 99 ? -14.631 6.250 27.025 1.00 90.62 99 GLY A CA 1
ATOM 770 C C . GLY A 1 99 ? -13.873 5.298 26.086 1.00 90.62 99 GLY A C 1
ATOM 771 O O . GLY A 1 99 ? -12.805 4.825 26.458 1.00 90.62 99 GLY A O 1
ATOM 772 N N . GLY A 1 100 ? -14.341 5.067 24.852 1.00 91.19 100 GLY A N 1
ATOM 773 C CA . GLY A 1 100 ? -13.656 4.209 23.866 1.00 91.19 100 GLY A CA 1
ATOM 774 C C . GLY A 1 100 ? -12.503 4.870 23.092 1.00 91.19 100 GLY A C 1
ATOM 775 O O . GLY A 1 100 ? -11.794 4.203 22.336 1.00 91.19 100 GLY A O 1
ATOM 776 N N . TRP A 1 101 ? -12.298 6.178 23.264 1.00 92.62 101 TRP A N 1
ATOM 777 C CA . TRP A 1 101 ? -11.406 6.976 22.415 1.00 92.62 101 TRP A CA 1
ATOM 778 C C . TRP A 1 101 ? -9.920 6.618 22.549 1.00 92.62 101 TRP A C 1
ATOM 780 O O . TRP A 1 101 ? -9.184 6.741 21.574 1.00 92.62 101 TRP A O 1
ATOM 790 N N . GLN A 1 102 ? -9.474 6.142 23.716 1.00 94.06 102 GLN A N 1
ATOM 791 C CA . GLN A 1 102 ? -8.068 5.791 23.957 1.00 94.06 102 GLN A CA 1
ATOM 792 C C . GLN A 1 102 ? -7.638 4.607 23.086 1.00 94.06 102 GLN A C 1
ATOM 794 O O . GLN A 1 102 ? -6.701 4.721 22.299 1.00 94.06 102 GLN A O 1
ATOM 799 N N . SER A 1 103 ? -8.396 3.507 23.140 1.00 94.12 103 SER A N 1
ATOM 800 C CA . SER A 1 103 ? -8.136 2.326 22.307 1.00 94.12 103 SER A CA 1
ATOM 801 C C . SER A 1 103 ? -8.245 2.650 20.815 1.00 94.12 103 SER A C 1
ATOM 803 O O . SER A 1 103 ? -7.444 2.184 20.006 1.00 94.12 103 SER A O 1
ATOM 805 N N . ARG A 1 104 ? -9.199 3.508 20.436 1.00 95.44 104 ARG A N 1
ATOM 806 C CA . ARG A 1 104 ? -9.342 3.961 19.050 1.00 95.44 104 ARG A CA 1
ATOM 807 C C . ARG A 1 104 ? -8.136 4.775 18.576 1.00 95.44 104 ARG A C 1
ATOM 809 O O . ARG A 1 104 ? -7.677 4.570 17.454 1.00 95.44 104 ARG A O 1
ATOM 816 N N . LEU A 1 105 ? -7.603 5.662 19.412 1.00 94.81 105 LEU A N 1
ATOM 817 C CA . LEU A 1 105 ? -6.422 6.463 19.090 1.00 94.81 105 LEU A CA 1
ATOM 818 C C . LEU A 1 105 ? -5.166 5.591 18.940 1.00 94.81 105 LEU A C 1
ATOM 820 O O . LEU A 1 105 ? -4.372 5.804 18.023 1.00 94.81 105 LEU A O 1
ATOM 824 N N . GLU A 1 106 ? -5.007 4.572 19.785 1.00 96.44 106 GLU A N 1
ATOM 825 C CA . GLU A 1 106 ? -3.927 3.586 19.659 1.00 96.44 106 GLU A CA 1
ATOM 826 C C . GLU A 1 106 ? -4.010 2.834 18.324 1.00 96.44 106 GLU A C 1
ATOM 828 O O . GLU A 1 106 ? -3.018 2.733 17.605 1.00 96.44 106 GLU A O 1
ATOM 833 N N . GLN A 1 107 ? -5.204 2.381 17.933 1.00 96.38 107 GLN A N 1
ATOM 834 C CA . GLN A 1 107 ? -5.404 1.691 16.655 1.00 96.38 107 GLN A CA 1
ATOM 835 C C . GLN A 1 107 ? -5.109 2.602 15.454 1.00 96.38 107 GLN A C 1
ATOM 837 O O . GLN A 1 107 ? -4.396 2.201 14.533 1.00 96.38 107 GLN A O 1
ATOM 842 N N . LEU A 1 108 ? -5.614 3.840 15.469 1.00 96.88 108 LEU A N 1
ATOM 843 C CA . LEU A 1 108 ? -5.374 4.814 14.399 1.00 96.88 108 LEU A CA 1
ATOM 844 C C . LEU A 1 108 ? -3.890 5.189 14.290 1.00 96.88 108 LEU A C 1
ATOM 846 O O . LEU A 1 108 ? -3.343 5.232 13.189 1.00 96.88 108 LEU A O 1
ATOM 850 N N . SER A 1 109 ? -3.215 5.427 15.417 1.00 96.88 109 SER A N 1
ATOM 851 C CA . SER A 1 109 ? -1.784 5.753 15.420 1.00 96.88 109 SER A CA 1
ATOM 852 C C . SER A 1 109 ? -0.927 4.585 14.925 1.00 96.88 109 SER A C 1
ATOM 854 O O . SER A 1 109 ? 0.014 4.800 14.157 1.00 96.88 109 SER A O 1
ATOM 856 N N . TYR A 1 110 ? -1.288 3.347 15.279 1.00 97.38 110 TYR A N 1
ATOM 857 C CA . TYR A 1 110 ? -0.646 2.146 14.754 1.00 97.38 110 TYR A CA 1
ATOM 858 C C . TYR A 1 110 ? -0.791 2.037 13.230 1.00 97.38 110 TYR A C 1
ATOM 860 O O . TYR A 1 110 ? 0.215 1.866 12.541 1.00 97.38 110 TYR A O 1
ATOM 868 N N . LEU A 1 111 ? -2.010 2.184 12.695 1.00 96.94 111 LEU A N 1
ATOM 869 C CA . LEU A 1 111 ? -2.266 2.111 11.250 1.00 96.94 111 LEU A CA 1
ATOM 870 C C . LEU A 1 111 ? -1.522 3.202 10.474 1.00 96.94 111 LEU A C 1
ATOM 872 O O . LEU A 1 111 ? -0.922 2.913 9.436 1.00 96.94 111 LEU A O 1
ATOM 876 N N . ARG A 1 112 ? -1.497 4.433 10.998 1.00 96.69 112 ARG A N 1
ATOM 877 C CA . ARG A 1 112 ? -0.739 5.543 10.402 1.00 96.69 112 ARG A CA 1
ATOM 878 C C . ARG A 1 112 ? 0.752 5.256 10.356 1.00 96.69 112 ARG A C 1
ATOM 880 O O . ARG A 1 112 ? 1.371 5.408 9.306 1.00 96.69 112 ARG A O 1
ATOM 887 N N . ARG A 1 113 ? 1.328 4.815 11.479 1.00 97.81 113 ARG A N 1
ATOM 888 C CA . ARG A 1 113 ? 2.749 4.459 11.552 1.00 97.81 113 ARG A CA 1
ATOM 889 C C . ARG A 1 113 ? 3.077 3.337 10.571 1.00 97.81 113 ARG A C 1
ATOM 891 O O . ARG A 1 113 ? 4.046 3.452 9.832 1.00 97.81 113 ARG A O 1
ATOM 898 N N . HIS A 1 114 ? 2.249 2.297 10.523 1.00 97.06 114 HIS A N 1
ATOM 899 C CA . HIS A 1 114 ? 2.463 1.171 9.623 1.00 97.06 114 HIS A CA 1
ATOM 900 C C . HIS A 1 114 ? 2.372 1.576 8.144 1.00 97.06 114 HIS A C 1
ATOM 902 O O . HIS A 1 114 ? 3.222 1.188 7.348 1.00 97.06 114 HIS A O 1
ATOM 908 N N . SER A 1 115 ? 1.396 2.413 7.781 1.00 96.94 115 SER A N 1
ATOM 909 C CA . SER A 1 115 ? 1.264 2.943 6.416 1.00 96.94 115 SER A CA 1
ATOM 910 C C . SER A 1 115 ? 2.478 3.790 6.025 1.00 96.94 115 SER A C 1
ATOM 912 O O . SER A 1 115 ? 3.005 3.650 4.924 1.00 96.94 115 SER A O 1
ATOM 914 N N . HIS A 1 116 ? 2.969 4.624 6.947 1.00 97.50 116 HIS A N 1
ATOM 915 C CA . HIS A 1 116 ? 4.189 5.403 6.751 1.00 97.50 116 HIS A CA 1
ATOM 916 C C . HIS A 1 116 ? 5.427 4.507 6.570 1.00 97.50 116 HIS A C 1
ATOM 918 O O . HIS A 1 116 ? 6.202 4.711 5.641 1.00 97.50 116 HIS A O 1
ATOM 924 N N . GLU A 1 117 ? 5.609 3.494 7.420 1.00 97.69 117 GLU A N 1
ATOM 925 C CA . GLU A 1 117 ? 6.709 2.525 7.305 1.00 97.69 117 GLU A CA 1
ATOM 926 C C . GLU A 1 117 ? 6.667 1.764 5.973 1.00 97.69 117 GLU A C 1
ATOM 928 O O . GLU A 1 117 ? 7.705 1.583 5.339 1.00 97.69 117 GLU A O 1
ATOM 933 N N . ALA A 1 118 ? 5.475 1.367 5.517 1.00 96.56 118 ALA A N 1
ATOM 934 C CA . ALA A 1 118 ? 5.291 0.695 4.234 1.00 96.56 118 ALA A CA 1
ATOM 935 C C . ALA A 1 118 ? 5.657 1.597 3.042 1.00 96.56 118 ALA A C 1
ATOM 937 O O . ALA A 1 118 ? 6.285 1.122 2.096 1.00 96.56 118 ALA A O 1
ATOM 938 N N . LEU A 1 119 ? 5.314 2.889 3.101 1.00 96.44 119 LEU A N 1
ATOM 939 C CA . LEU A 1 119 ? 5.695 3.880 2.086 1.00 96.44 119 LEU A CA 1
ATOM 940 C C . LEU A 1 119 ? 7.203 4.154 2.071 1.00 96.44 119 LEU A C 1
ATOM 942 O O . LEU A 1 119 ? 7.787 4.314 1.005 1.00 96.44 119 LEU A O 1
ATOM 946 N N . MET A 1 120 ? 7.831 4.206 3.247 1.00 97.31 120 MET A N 1
ATOM 947 C CA . MET A 1 120 ? 9.257 4.516 3.407 1.00 97.31 120 MET A CA 1
ATOM 948 C C . MET A 1 120 ? 10.171 3.291 3.278 1.00 97.31 120 MET A C 1
ATOM 950 O O . MET A 1 120 ? 11.383 3.400 3.480 1.00 97.31 120 MET A O 1
ATOM 954 N N . ALA A 1 121 ? 9.628 2.118 2.950 1.00 97.06 121 ALA A N 1
ATOM 955 C CA . ALA A 1 121 ? 10.436 0.927 2.744 1.00 97.06 121 ALA A CA 1
ATOM 956 C C . ALA A 1 121 ? 11.446 1.169 1.597 1.00 97.06 121 ALA A C 1
ATOM 958 O O . ALA A 1 121 ? 11.027 1.552 0.503 1.00 97.06 121 ALA A O 1
ATOM 959 N N . PRO A 1 122 ? 12.756 0.893 1.781 1.00 97.38 122 PRO A N 1
ATOM 960 C CA . PRO A 1 122 ? 13.778 1.121 0.745 1.00 97.38 122 PRO A CA 1
ATOM 961 C C . PRO A 1 122 ? 13.469 0.424 -0.585 1.00 97.38 122 PRO A C 1
ATOM 963 O O . PRO A 1 122 ? 13.844 0.883 -1.661 1.00 97.38 122 PRO A O 1
ATOM 966 N N . GLU A 1 123 ? 12.741 -0.685 -0.497 1.00 96.50 123 GLU A N 1
ATOM 967 C CA . GLU A 1 123 ? 12.259 -1.446 -1.638 1.00 96.50 123 GLU A CA 1
ATOM 968 C C . GLU A 1 123 ? 11.337 -0.628 -2.554 1.00 96.50 123 GLU A C 1
ATOM 970 O O . GLU A 1 123 ? 11.427 -0.756 -3.769 1.00 96.50 123 GLU A O 1
ATOM 975 N N . VAL A 1 124 ? 10.501 0.260 -2.004 1.00 97.31 124 VAL A N 1
ATOM 976 C CA . VAL A 1 124 ? 9.614 1.128 -2.798 1.00 97.31 124 VAL A CA 1
ATOM 977 C C . VAL A 1 124 ? 10.440 2.078 -3.661 1.00 97.31 124 VAL A C 1
ATOM 979 O O . VAL A 1 124 ? 10.198 2.171 -4.861 1.00 97.31 124 VAL A O 1
ATOM 982 N N . ALA A 1 125 ? 11.469 2.709 -3.089 1.00 97.25 125 ALA A N 1
ATOM 983 C CA . ALA A 1 125 ? 12.383 3.564 -3.846 1.00 97.25 125 ALA A CA 1
ATOM 984 C C . ALA A 1 125 ? 13.097 2.777 -4.958 1.00 97.25 125 ALA A C 1
ATOM 986 O O . ALA A 1 125 ? 13.146 3.222 -6.102 1.00 97.25 125 ALA A O 1
ATOM 987 N N . ARG A 1 126 ? 13.579 1.565 -4.655 1.00 97.94 126 ARG A N 1
ATOM 988 C CA . ARG A 1 126 ? 14.220 0.682 -5.643 1.00 97.94 126 ARG A CA 1
ATOM 989 C C . ARG A 1 126 ? 13.284 0.333 -6.802 1.00 97.94 126 ARG A C 1
ATOM 991 O O . ARG A 1 126 ? 13.716 0.319 -7.952 1.00 97.94 126 ARG A O 1
ATOM 998 N N . LEU A 1 127 ? 12.026 0.015 -6.508 1.00 97.81 127 LEU A N 1
ATOM 999 C CA . LEU A 1 127 ? 11.026 -0.306 -7.524 1.00 97.81 127 LEU A CA 1
ATOM 1000 C C . LEU A 1 127 ? 10.693 0.908 -8.396 1.00 97.81 127 LEU A C 1
ATOM 1002 O O . LEU A 1 127 ? 10.556 0.744 -9.605 1.00 97.81 127 LEU A O 1
ATOM 1006 N N . ILE A 1 128 ? 10.610 2.106 -7.805 1.00 97.88 128 ILE A N 1
ATOM 1007 C CA . ILE A 1 128 ? 10.381 3.360 -8.539 1.00 97.88 128 ILE A CA 1
ATOM 1008 C C . ILE A 1 128 ? 11.511 3.608 -9.537 1.00 97.88 128 ILE A C 1
ATOM 1010 O O . ILE A 1 128 ? 11.235 3.818 -10.715 1.00 97.88 128 ILE A O 1
ATOM 1014 N N . GLU A 1 129 ? 12.769 3.534 -9.103 1.00 98.06 129 GLU A N 1
ATOM 1015 C CA . GLU A 1 129 ? 13.907 3.771 -10.000 1.00 98.06 129 GLU A CA 1
ATOM 1016 C C . GLU A 1 129 ? 13.952 2.738 -11.134 1.00 98.06 129 GLU A C 1
ATOM 1018 O O . GLU A 1 129 ? 14.038 3.104 -12.300 1.00 98.06 129 GLU A O 1
ATOM 1023 N N . LYS A 1 130 ? 13.727 1.454 -10.837 1.00 97.94 130 LYS A N 1
ATOM 1024 C CA . LYS A 1 130 ? 13.657 0.417 -11.880 1.00 97.94 130 LYS A CA 1
ATOM 1025 C C . LYS A 1 130 ? 12.497 0.600 -12.858 1.00 97.94 130 LYS A C 1
ATOM 1027 O O . LYS A 1 130 ? 12.619 0.253 -14.033 1.00 97.94 130 LYS A O 1
ATOM 1032 N N . ALA A 1 131 ? 11.355 1.088 -12.381 1.00 97.44 131 ALA A N 1
ATOM 1033 C CA . ALA A 1 131 ? 10.218 1.396 -13.238 1.00 97.44 131 ALA A CA 1
ATOM 1034 C C . ALA A 1 131 ? 10.527 2.594 -14.153 1.00 97.44 131 ALA A C 1
ATOM 1036 O O . ALA A 1 131 ? 10.205 2.540 -15.339 1.00 97.44 131 ALA A O 1
ATOM 1037 N N . LYS A 1 132 ? 11.218 3.625 -13.641 1.00 97.19 132 LYS A N 1
ATOM 1038 C CA . LYS A 1 132 ? 11.709 4.755 -14.446 1.00 97.19 132 LYS A CA 1
ATOM 1039 C C . LYS A 1 132 ? 12.717 4.306 -15.502 1.00 97.19 132 LYS A C 1
ATOM 1041 O O . LYS A 1 132 ? 12.524 4.637 -16.668 1.00 97.19 132 LYS A O 1
ATOM 1046 N N . ASP A 1 133 ? 13.697 3.482 -15.133 1.00 97.69 133 ASP A N 1
ATOM 1047 C CA . ASP A 1 133 ? 14.669 2.916 -16.077 1.00 97.69 133 ASP A CA 1
ATOM 1048 C C . ASP A 1 133 ? 13.960 2.145 -17.201 1.00 97.69 133 ASP A C 1
ATOM 1050 O O . ASP A 1 133 ? 14.283 2.278 -18.381 1.00 97.69 133 ASP A O 1
ATOM 1054 N N . HIS A 1 134 ? 12.950 1.336 -16.863 1.00 97.06 134 HIS A N 1
ATOM 1055 C CA . HIS A 1 134 ? 12.173 0.607 -17.865 1.00 97.06 134 HIS A CA 1
ATOM 1056 C C . HIS A 1 134 ? 11.392 1.549 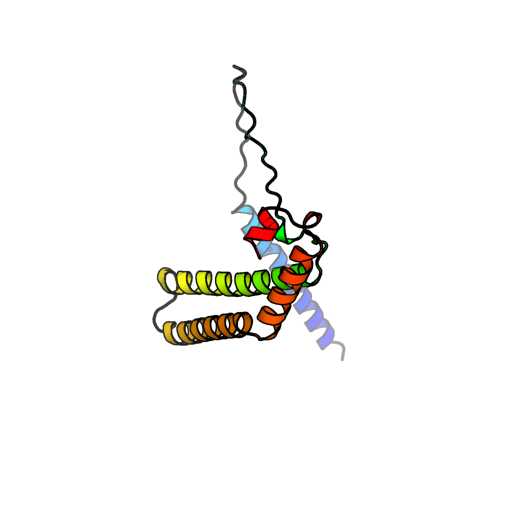-18.788 1.00 97.06 134 HIS A C 1
ATOM 1058 O O . HIS A 1 134 ? 11.277 1.262 -19.979 1.00 97.06 134 HIS A O 1
ATOM 1064 N N . ARG A 1 135 ? 10.837 2.643 -18.257 1.00 96.25 135 ARG A N 1
ATOM 1065 C CA . ARG A 1 135 ? 10.118 3.659 -19.038 1.00 96.25 135 ARG A CA 1
ATOM 1066 C C . ARG A 1 135 ? 11.020 4.354 -20.041 1.00 96.25 135 ARG A C 1
ATOM 1068 O O . ARG A 1 135 ? 10.629 4.523 -21.188 1.00 96.25 135 ARG A O 1
ATOM 1075 N N . GLU A 1 136 ? 12.219 4.730 -19.621 1.00 95.69 136 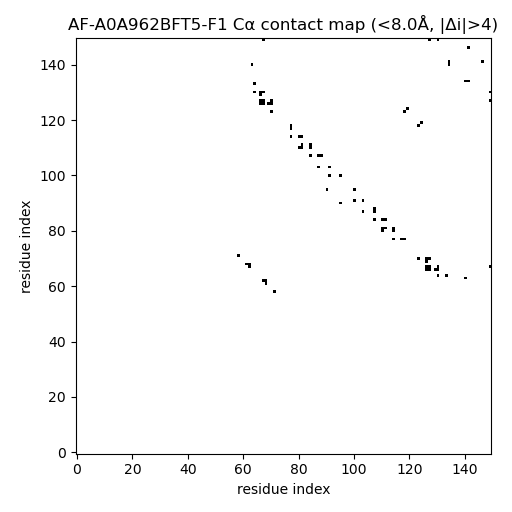GLU A N 1
ATOM 1076 C CA . GLU A 1 136 ? 13.186 5.390 -20.498 1.00 95.69 136 GLU A CA 1
ATOM 1077 C C . GLU A 1 136 ? 13.647 4.472 -21.636 1.00 95.69 136 GLU A C 1
ATOM 1079 O O . GLU A 1 136 ? 13.818 4.928 -22.763 1.00 95.69 136 GLU A O 1
ATOM 1084 N N . ASN A 1 137 ? 13.776 3.170 -21.365 1.00 96.31 137 ASN A N 1
ATOM 1085 C CA . ASN A 1 137 ? 14.196 2.187 -22.364 1.00 96.31 137 ASN A CA 1
ATOM 1086 C C . ASN A 1 137 ? 13.060 1.677 -23.269 1.00 96.31 137 ASN A C 1
ATOM 1088 O O . ASN A 1 137 ? 13.340 1.209 -24.369 1.00 96.31 137 ASN A O 1
ATOM 1092 N N . ASN A 1 138 ? 11.799 1.745 -22.828 1.00 94.75 138 ASN A N 1
ATOM 1093 C CA . ASN A 1 138 ? 10.646 1.179 -23.541 1.00 94.75 138 ASN A CA 1
ATOM 1094 C C . ASN A 1 138 ? 9.465 2.156 -23.529 1.00 94.75 138 ASN A C 1
ATOM 1096 O O . ASN A 1 138 ? 8.414 1.853 -22.976 1.00 94.75 138 ASN A O 1
ATOM 1100 N N . ALA A 1 139 ? 9.639 3.348 -24.100 1.00 92.75 139 ALA A N 1
ATOM 1101 C CA . ALA A 1 139 ? 8.627 4.406 -24.042 1.00 92.75 139 ALA A CA 1
ATOM 1102 C C . ALA A 1 139 ? 7.266 3.995 -24.641 1.00 92.75 139 ALA A C 1
ATOM 1104 O O . ALA A 1 139 ? 6.233 4.425 -24.136 1.00 92.75 139 ALA A O 1
ATOM 1105 N N . ASP A 1 140 ? 7.262 3.134 -25.664 1.00 94.69 140 ASP A N 1
ATOM 1106 C CA . ASP A 1 140 ? 6.042 2.674 -26.344 1.00 94.69 140 ASP A CA 1
ATOM 1107 C C . ASP A 1 140 ? 5.148 1.786 -25.462 1.00 94.69 140 ASP A C 1
ATOM 1109 O O . ASP A 1 140 ? 3.948 1.678 -25.712 1.00 94.69 140 ASP A O 1
ATOM 1113 N N . ASP A 1 141 ? 5.714 1.180 -24.413 1.00 92.75 141 ASP A N 1
ATOM 1114 C CA . ASP A 1 141 ? 4.961 0.353 -23.468 1.00 92.75 141 ASP A CA 1
ATOM 1115 C C . ASP A 1 141 ? 4.174 1.189 -22.448 1.00 92.75 141 ASP A C 1
ATOM 1117 O O . ASP A 1 141 ? 3.362 0.630 -21.713 1.00 92.75 141 ASP A O 1
ATOM 1121 N N . TRP A 1 142 ? 4.417 2.503 -22.373 1.00 93.81 142 TRP A N 1
ATOM 1122 C CA . TRP A 1 142 ? 3.842 3.380 -21.355 1.00 93.81 142 TRP A CA 1
ATOM 1123 C C . TRP A 1 142 ? 2.832 4.338 -21.956 1.00 93.81 142 TRP A C 1
ATOM 1125 O O . TRP A 1 142 ? 3.151 5.151 -22.824 1.00 93.81 142 TRP A O 1
ATOM 1135 N N . ASP A 1 143 ? 1.617 4.323 -21.418 1.00 91.88 143 ASP A N 1
ATOM 1136 C CA . ASP A 1 143 ? 0.631 5.329 -21.767 1.00 91.88 143 ASP A CA 1
ATOM 1137 C C . ASP A 1 143 ? 0.691 6.558 -20.843 1.00 91.88 143 ASP A C 1
ATOM 1139 O O . ASP A 1 143 ? 1.424 6.618 -19.848 1.00 91.88 143 ASP A O 1
ATOM 1143 N N . SER A 1 144 ? -0.083 7.590 -21.188 1.00 92.06 144 SER A N 1
ATOM 1144 C CA . SER A 1 144 ? -0.121 8.835 -20.418 1.00 92.06 144 SER A CA 1
ATOM 1145 C C . SER A 1 144 ? -0.609 8.642 -18.979 1.00 92.06 144 SER A C 1
ATOM 1147 O O . SER A 1 144 ? -0.249 9.424 -18.104 1.00 92.06 144 SER A O 1
ATOM 1149 N N . TRP A 1 145 ? -1.463 7.643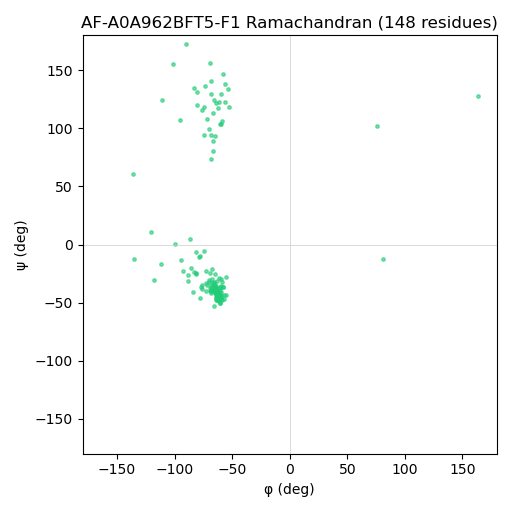 -18.738 1.00 91.12 145 TRP A N 1
ATOM 1150 C CA . TRP A 1 145 ? -1.999 7.354 -17.412 1.00 91.12 145 TRP A CA 1
ATOM 1151 C C . TRP A 1 145 ? -0.962 6.616 -16.565 1.00 91.12 145 TRP A C 1
ATOM 1153 O O . TRP A 1 145 ? -0.711 7.026 -15.434 1.00 91.12 145 TRP A O 1
ATOM 1163 N N . ASP A 1 146 ? -0.302 5.600 -17.126 1.00 92.38 146 ASP A N 1
ATOM 1164 C CA . ASP A 1 146 ? 0.752 4.846 -16.448 1.00 92.38 14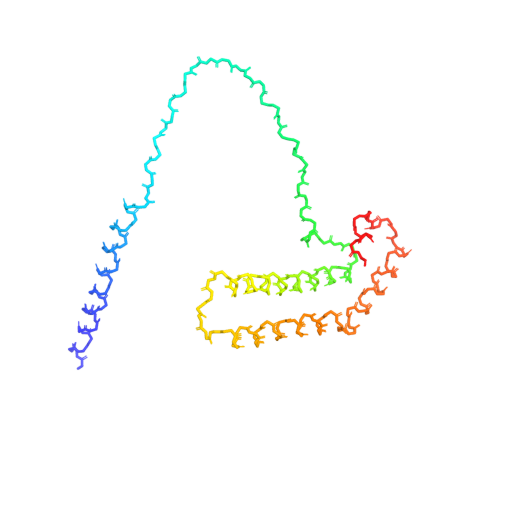6 ASP A CA 1
ATOM 1165 C C . ASP A 1 146 ? 1.917 5.765 -16.059 1.00 92.38 146 ASP A C 1
ATOM 1167 O O . ASP A 1 146 ? 2.422 5.681 -14.937 1.00 92.38 146 ASP A O 1
ATOM 1171 N N . CYS A 1 147 ? 2.268 6.711 -16.941 1.00 92.62 147 CYS A N 1
ATOM 1172 C CA . CYS A 1 147 ? 3.276 7.740 -16.684 1.00 92.62 147 CYS A CA 1
ATOM 1173 C C . CYS A 1 147 ? 2.893 8.733 -15.580 1.00 92.62 147 CYS A C 1
ATOM 1175 O O . CYS A 1 147 ? 3.787 9.243 -14.915 1.00 92.62 147 CYS A O 1
ATOM 1177 N N . ALA A 1 148 ? 1.606 9.057 -15.424 1.00 93.25 148 ALA A N 1
ATOM 1178 C CA . ALA A 1 148 ? 1.133 9.970 -14.380 1.00 93.25 148 ALA A CA 1
ATOM 1179 C C . ALA A 1 148 ? 0.971 9.273 -13.023 1.00 93.25 148 ALA A C 1
ATOM 1181 O O . ALA A 1 148 ? 0.996 9.927 -11.982 1.00 93.25 148 ALA A O 1
ATOM 1182 N N . ASN A 1 149 ? 0.748 7.960 -13.045 1.00 93.50 149 ASN A N 1
ATOM 1183 C CA . ASN A 1 149 ? 0.587 7.142 -11.852 1.00 93.50 149 ASN A CA 1
ATOM 1184 C C . ASN A 1 149 ? 1.932 6.659 -11.269 1.00 93.50 149 ASN A C 1
ATOM 1186 O O . ASN A 1 149 ? 1.970 6.288 -10.097 1.00 93.50 149 ASN A O 1
ATOM 1190 N N . LEU A 1 150 ? 3.012 6.647 -12.064 1.00 91.38 150 LEU A N 1
ATOM 1191 C CA . LEU A 1 150 ? 4.389 6.431 -11.592 1.00 91.38 150 LEU A CA 1
ATOM 1192 C C . LEU A 1 150 ? 4.991 7.715 -11.003 1.00 91.38 150 LEU A C 1
ATOM 1194 O O . LEU A 1 150 ? 5.611 7.610 -9.921 1.00 91.38 150 LEU A O 1
#

Foldseek 3Di:
DPVVVVVVVVVVVVVVVVVVVVVVVVVVVPDPDPDDDDDDDDDDDDDDPDPCPPPPPCLPPDAPDPLLVVLSVLVVVLVVLVVVLVVLVVCLVPPDDPPCVVVSVVVNVVSVVVSVCSCPPVSSVVSVVSVVVCCVVCVVRDDPVSVVVD

Sequence (150 aa):
MQFLASLWQKMTAYLAARTGRLWKKVASRFLPVSKKPTLPSGEKAAVASPPSAPVVVRQDQEHACPFYNELKIRFRDIGKLAAIEETMGRDSLTAMPEGGWQSRLEQLSYLRRHSHEALMAPEVARLIEKAKDHRENNADDWDSWDCANL

pLDDT: mean 78.1, std 21.62, range [35.72, 98.06]

Radius of gyration: 28.22 Å; Cα contacts (8 Å, |Δi|>4): 44; chains: 1; bounding box: 65×57×55 Å

Secondary structure (DSSP, 8-state):
--HHHHHHHHHHHHHHHHHHHHHHHHHTTS--------PPP------PPP-------GGGSPPS-HHHHHHHHHHHHHHHHHHHHHHHHHHHHHTPPTT-HHHHHHHHHHHHHHHHHHHT-HHHHHHHHHHHHHHHH-GGG--HHHHHH-

Nearest PDB structures (foldseek):
  3na7-assembly1_A  TM=7.610E-01  e=1.083E+00  Helicobacter pylori NCTC 11638
  7f6j-assembly1_C  TM=8.074E-01  e=4.839E+00  Homo sapiens
  4ilo-assembly1_A  TM=8.085E-01  e=7.358E+00  Chlamydia trachomatis L2/434/Bu
  7enc-assembly1_g  TM=2.796E-01  e=4.043E+00  Homo sapiens
  8glv-assembly1_5V  TM=2.367E-01  e=5.454E+00  Chlamydomonas reinhardtii